Protein AF-A0A412B1X0-F1 (afdb_monomer)

Organism: NCBI:txid360807

Solvent-accessible surface area (backbone atoms only — not comparable to full-atom values): 7881 Å² total; per-residue (Å²): 136,84,85,81,70,87,67,78,58,60,68,58,55,49,51,50,44,51,48,56,52,51,35,44,44,70,63,44,66,71,52,71,89,83,44,52,35,62,56,48,34,53,44,34,48,77,72,71,44,66,67,40,79,49,71,38,70,69,86,86,50,77,32,47,33,36,34,41,91,70,20,48,64,40,47,46,63,63,48,42,50,54,53,40,73,38,53,41,40,86,75,69,50,52,71,63,44,48,29,31,55,21,67,41,81,40,47,24,36,97,85,20,28,31,87,71,65,86,84,59,88,68,80,40,92,50,76,46,75,54,83,75,86,125

Sequence (134 aa):
ENTNQKGTNYKWEMCKAGNILSELAQGKSVCGYLYSNEEVLSVCEKVRISPGFFSIDAGAGKHTYLLQESGKTINVDAKIKQLNDINWIEIGYKEGDTFSVYGKEYAIDSSGHINVSAEDEFTSTEIKYPSRSI

Structure (mmCIF, N/CA/C/O backbone):
data_AF-A0A412B1X0-F1
#
_entry.id   AF-A0A412B1X0-F1
#
loop_
_atom_site.group_PDB
_atom_site.id
_atom_site.type_symbol
_atom_site.label_atom_id
_atom_site.label_alt_id
_atom_site.label_comp_id
_atom_site.label_asym_id
_atom_site.label_entity_id
_atom_site.label_seq_id
_atom_site.pdbx_PDB_ins_code
_atom_site.Cartn_x
_atom_site.Cartn_y
_atom_site.Cartn_z
_atom_site.occupancy
_atom_site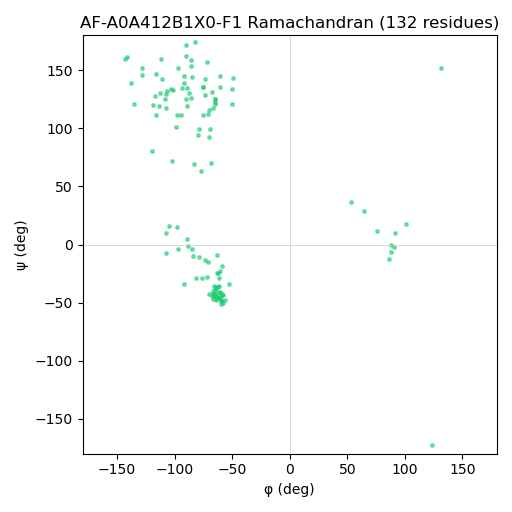.B_iso_or_equiv
_atom_site.auth_seq_id
_atom_site.auth_comp_id
_atom_site.auth_asym_id
_atom_site.auth_atom_id
_atom_site.pdbx_PDB_model_num
ATOM 1 N N . GLU A 1 1 ? 44.852 7.378 -28.435 1.00 36.16 1 GLU A N 1
ATOM 2 C CA . GLU A 1 1 ? 43.416 7.305 -28.092 1.00 36.16 1 GLU A CA 1
ATOM 3 C C . GLU A 1 1 ? 43.268 6.784 -26.676 1.00 36.16 1 GLU A C 1
ATOM 5 O O . GLU A 1 1 ? 43.975 5.855 -26.315 1.00 36.16 1 GLU A O 1
ATOM 10 N N . ASN A 1 2 ? 42.423 7.413 -25.862 1.00 39.88 2 ASN A N 1
ATOM 11 C CA . ASN A 1 2 ? 42.188 7.023 -24.473 1.00 39.88 2 ASN A CA 1
ATOM 12 C C . ASN A 1 2 ? 40.701 6.666 -24.345 1.00 39.88 2 ASN A C 1
ATOM 14 O O . ASN A 1 2 ? 39.872 7.499 -23.985 1.00 39.88 2 ASN A O 1
ATOM 18 N N . THR A 1 3 ? 40.336 5.453 -24.760 1.00 46.75 3 THR A N 1
ATOM 19 C CA . THR A 1 3 ? 38.953 4.959 -24.725 1.00 46.75 3 THR A CA 1
ATOM 20 C C . THR A 1 3 ? 38.619 4.423 -23.336 1.00 46.75 3 THR A C 1
ATOM 22 O O . THR A 1 3 ? 38.407 3.230 -23.146 1.00 46.75 3 THR A O 1
ATOM 25 N N . ASN A 1 4 ? 38.526 5.321 -22.355 1.00 48.16 4 ASN A N 1
ATOM 26 C CA . ASN A 1 4 ? 37.810 5.061 -21.107 1.00 48.16 4 ASN A CA 1
ATOM 27 C C . ASN A 1 4 ? 36.298 5.186 -21.357 1.00 48.16 4 ASN A C 1
ATOM 29 O O . ASN A 1 4 ? 35.624 6.047 -20.797 1.00 48.16 4 ASN A O 1
ATOM 33 N N . GLN A 1 5 ? 35.743 4.321 -22.208 1.00 50.59 5 GLN A N 1
ATOM 34 C CA . GLN A 1 5 ? 34.310 4.058 -22.161 1.00 50.59 5 GLN A CA 1
ATOM 35 C C . GLN A 1 5 ? 34.072 3.087 -21.009 1.00 50.59 5 GLN A C 1
ATOM 37 O O . GLN A 1 5 ? 34.160 1.870 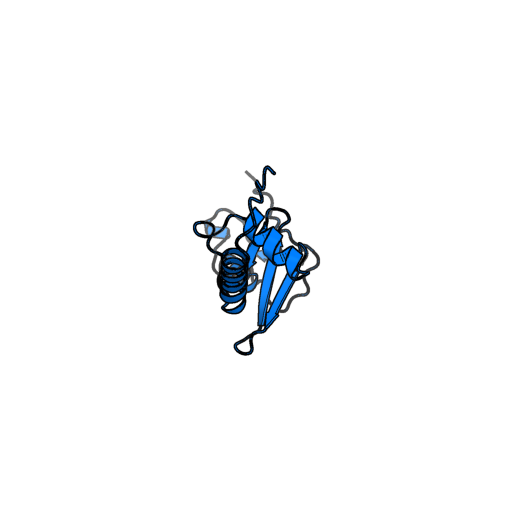-21.158 1.00 50.59 5 GLN A O 1
ATOM 42 N N . LYS A 1 6 ? 33.752 3.643 -19.838 1.00 53.41 6 LYS A N 1
ATOM 43 C CA . LYS A 1 6 ? 33.087 2.919 -18.751 1.00 53.41 6 LYS A CA 1
ATOM 44 C C . LYS A 1 6 ? 31.661 2.604 -19.223 1.00 53.41 6 LYS A C 1
ATOM 46 O O . LYS A 1 6 ? 30.704 3.257 -18.827 1.00 53.41 6 LYS A O 1
ATOM 51 N N . GLY A 1 7 ? 31.553 1.695 -20.191 1.00 54.03 7 GLY A N 1
ATOM 52 C CA . GLY A 1 7 ? 30.298 1.327 -20.827 1.00 54.03 7 GLY A CA 1
ATOM 53 C C . GLY A 1 7 ? 29.393 0.672 -19.798 1.00 54.03 7 GLY A C 1
ATOM 54 O O . GLY A 1 7 ? 29.767 -0.320 -19.173 1.00 54.03 7 GLY A O 1
ATOM 55 N N . THR A 1 8 ? 28.209 1.237 -19.600 1.00 61.56 8 THR A N 1
ATOM 56 C CA . THR A 1 8 ? 27.118 0.579 -18.887 1.00 61.56 8 THR A CA 1
ATOM 57 C C . THR A 1 8 ? 2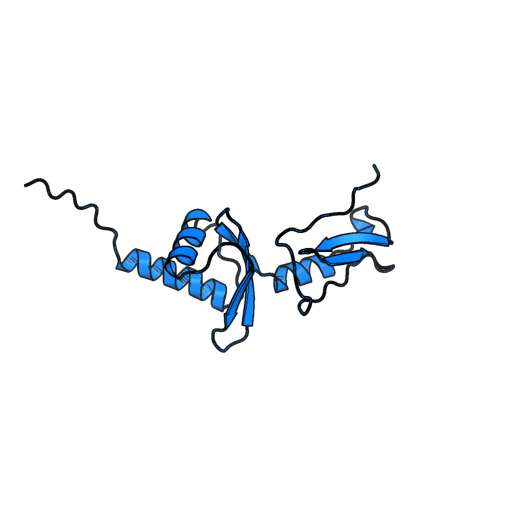6.918 -0.815 -19.484 1.00 61.56 8 THR A C 1
ATOM 59 O O . THR A 1 8 ? 26.685 -0.967 -20.684 1.00 61.56 8 THR A O 1
ATOM 62 N N . ASN A 1 9 ? 27.053 -1.863 -18.665 1.00 83.62 9 ASN A N 1
ATOM 63 C CA . ASN A 1 9 ? 26.783 -3.229 -19.101 1.00 83.62 9 ASN A CA 1
ATOM 64 C C . ASN A 1 9 ? 25.270 -3.365 -19.312 1.00 83.62 9 ASN A C 1
ATOM 66 O O . ASN A 1 9 ? 24.528 -3.652 -18.376 1.00 83.62 9 ASN A O 1
ATOM 70 N N . TYR A 1 10 ? 24.814 -3.123 -20.542 1.00 83.00 10 TYR A N 1
ATOM 71 C CA . TYR A 1 10 ? 23.394 -3.131 -20.901 1.00 83.00 10 TYR A CA 1
ATOM 72 C C . TYR A 1 10 ? 22.695 -4.430 -20.476 1.00 83.00 10 TYR A C 1
ATOM 74 O O . TYR A 1 10 ? 21.539 -4.399 -20.069 1.00 83.00 10 TYR A O 1
ATOM 82 N N . LYS A 1 11 ? 23.403 -5.568 -20.517 1.00 87.06 11 LYS A N 1
ATOM 83 C CA . LYS A 1 11 ? 22.867 -6.868 -20.106 1.00 87.06 11 LYS A CA 1
ATOM 84 C C . LYS A 1 11 ? 22.572 -6.893 -18.608 1.00 87.06 11 LYS A C 1
ATOM 86 O O . LYS A 1 11 ? 21.525 -7.383 -18.205 1.00 87.06 11 LYS A O 1
ATOM 91 N N . TRP A 1 12 ? 23.471 -6.336 -17.800 1.00 86.31 12 TRP A N 1
ATOM 92 C CA . TRP A 1 12 ? 23.271 -6.210 -16.357 1.00 86.31 12 TRP A CA 1
ATOM 93 C C . TRP A 1 12 ? 22.088 -5.297 -16.021 1.00 86.31 12 TRP A C 1
ATOM 95 O O . TRP A 1 12 ? 21.217 -5.680 -15.245 1.00 86.31 12 TRP A O 1
ATOM 105 N N . GLU A 1 13 ? 22.017 -4.125 -16.651 1.00 86.31 13 GLU A N 1
ATOM 106 C CA . GLU A 1 13 ? 20.927 -3.169 -16.424 1.00 86.31 13 GLU A CA 1
ATOM 107 C C . GLU A 1 13 ? 19.565 -3.728 -16.868 1.00 86.31 13 GLU A C 1
ATOM 109 O O . GLU A 1 13 ? 18.570 -3.548 -16.168 1.00 86.31 13 GLU A O 1
ATOM 114 N N . MET A 1 14 ? 19.522 -4.484 -17.972 1.00 88.75 14 MET A N 1
ATOM 115 C CA . MET A 1 14 ? 18.324 -5.207 -18.417 1.00 88.75 14 MET A CA 1
ATOM 116 C C . MET A 1 14 ? 17.900 -6.292 -17.424 1.00 88.75 14 MET A C 1
ATOM 118 O O . MET A 1 14 ? 16.718 -6.399 -17.108 1.00 88.75 14 MET A O 1
ATOM 122 N N . CYS A 1 15 ? 18.845 -7.083 -16.904 1.00 89.56 15 CYS A N 1
ATOM 123 C CA . CYS A 1 15 ? 18.554 -8.080 -15.872 1.00 89.56 15 CYS A CA 1
ATOM 124 C C . CYS A 1 15 ? 17.981 -7.432 -14.605 1.00 89.56 15 CYS A C 1
ATOM 126 O O . CYS A 1 15 ? 16.980 -7.907 -14.076 1.00 89.56 15 CYS A O 1
ATOM 128 N N . LYS A 1 16 ? 18.576 -6.324 -14.152 1.00 89.38 16 LYS A N 1
ATOM 129 C CA . LYS A 1 16 ? 18.104 -5.565 -12.989 1.00 89.38 16 LYS A CA 1
ATOM 130 C C . LYS A 1 16 ? 16.677 -5.054 -13.190 1.00 89.38 16 LYS A C 1
ATOM 132 O O . LYS A 1 16 ? 15.811 -5.319 -12.360 1.00 89.38 16 LYS A O 1
ATOM 137 N N . ALA A 1 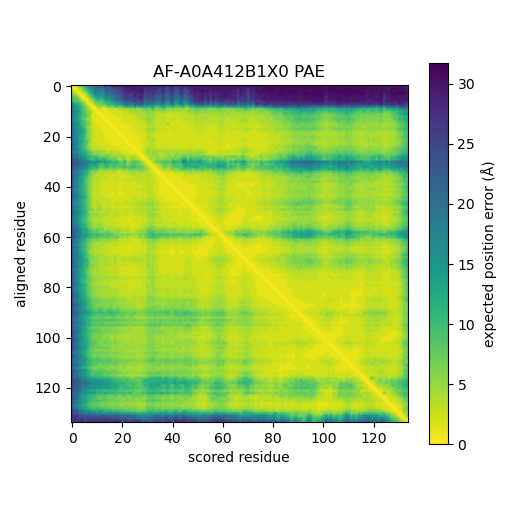17 ? 16.422 -4.380 -14.313 1.00 91.62 17 ALA A N 1
ATOM 138 C CA . ALA A 1 17 ? 15.095 -3.869 -14.638 1.00 91.62 17 ALA A CA 1
ATOM 139 C C . ALA A 1 17 ? 14.055 -4.997 -14.731 1.00 91.62 17 ALA A C 1
ATOM 141 O O . ALA A 1 17 ? 12.972 -4.887 -14.162 1.00 91.62 17 ALA A O 1
ATOM 142 N N . GLY A 1 18 ? 14.410 -6.107 -15.387 1.00 92.19 18 GLY A N 1
ATOM 143 C CA . GLY A 1 18 ? 13.547 -7.281 -15.503 1.00 92.19 18 GLY A CA 1
ATOM 144 C C . GLY A 1 18 ? 13.192 -7.897 -14.150 1.00 92.19 18 GLY A C 1
ATOM 145 O O . GLY A 1 18 ? 12.033 -8.231 -13.920 1.00 92.19 18 GLY A O 1
ATOM 146 N N . ASN A 1 19 ? 14.153 -7.998 -13.231 1.00 92.38 19 ASN A N 1
ATOM 147 C CA . ASN A 1 19 ? 13.907 -8.543 -11.898 1.00 92.38 19 ASN A CA 1
ATOM 148 C C . ASN A 1 19 ? 12.982 -7.644 -11.068 1.00 92.38 19 ASN A C 1
ATOM 150 O O . ASN A 1 19 ? 12.022 -8.149 -10.495 1.00 92.38 19 ASN A O 1
ATOM 154 N N . ILE A 1 20 ? 13.231 -6.329 -11.043 1.00 92.62 20 ILE A N 1
ATOM 155 C CA . ILE A 1 20 ? 12.392 -5.367 -10.306 1.00 92.62 20 ILE A CA 1
ATOM 156 C C . ILE A 1 20 ? 10.948 -5.420 -10.814 1.00 92.62 20 ILE A C 1
ATOM 158 O O . ILE A 1 20 ? 10.014 -5.562 -10.027 1.00 92.62 20 ILE A O 1
ATOM 162 N N . LEU A 1 21 ? 10.756 -5.366 -12.136 1.00 92.31 21 LEU A N 1
ATOM 163 C CA . LEU A 1 21 ? 9.420 -5.426 -12.732 1.00 92.31 21 LEU A CA 1
ATOM 164 C C . LEU A 1 21 ? 8.743 -6.780 -12.494 1.00 92.31 21 LEU A C 1
ATOM 166 O O . LEU A 1 21 ? 7.538 -6.819 -12.271 1.00 92.31 21 LEU A O 1
ATOM 170 N N . SER A 1 22 ? 9.503 -7.877 -12.493 1.00 92.19 22 SER A N 1
ATOM 171 C CA . SER A 1 22 ? 8.984 -9.215 -12.188 1.00 92.19 22 SER A CA 1
ATOM 172 C C . SER A 1 22 ? 8.539 -9.351 -10.729 1.00 92.19 22 SER A C 1
ATOM 174 O O . SER A 1 22 ? 7.494 -9.943 -10.467 1.00 92.19 22 SER A O 1
ATOM 176 N N . GLU A 1 23 ? 9.276 -8.780 -9.771 1.00 91.69 23 GLU A N 1
ATOM 177 C CA . GLU A 1 23 ? 8.859 -8.760 -8.362 1.00 91.69 23 GLU A CA 1
ATOM 178 C C . GLU A 1 23 ? 7.559 -7.974 -8.174 1.00 91.69 23 GLU A C 1
ATOM 180 O O . GLU A 1 23 ? 6.625 -8.475 -7.543 1.00 91.69 23 GLU A O 1
ATOM 185 N N . LEU A 1 24 ? 7.469 -6.787 -8.779 1.00 91.69 24 LEU A N 1
ATOM 186 C CA . LEU A 1 24 ? 6.255 -5.973 -8.735 1.00 91.69 24 LEU A CA 1
ATOM 187 C C . LEU A 1 24 ? 5.070 -6.672 -9.426 1.00 91.69 24 LEU A C 1
ATOM 189 O O . LEU A 1 24 ? 3.955 -6.682 -8.915 1.00 91.69 24 LEU A O 1
ATOM 193 N N . ALA A 1 25 ? 5.303 -7.332 -10.561 1.00 91.56 25 ALA A N 1
ATOM 194 C CA . ALA A 1 25 ? 4.277 -8.107 -11.258 1.00 91.56 25 ALA A CA 1
ATOM 195 C C . ALA A 1 25 ? 3.752 -9.301 -10.443 1.00 91.56 25 ALA A C 1
ATOM 197 O O . ALA A 1 25 ? 2.633 -9.747 -10.668 1.00 91.56 25 ALA A O 1
ATOM 198 N N . GLN A 1 26 ? 4.543 -9.821 -9.503 1.00 90.06 26 GLN A N 1
ATOM 199 C CA . GLN A 1 26 ? 4.156 -10.920 -8.613 1.00 90.06 26 GLN A CA 1
ATOM 200 C C . GLN A 1 26 ? 3.482 -10.443 -7.317 1.00 90.06 26 GLN A C 1
ATOM 202 O O . GLN A 1 26 ? 3.271 -11.252 -6.412 1.00 90.06 26 GLN A O 1
ATOM 207 N N . GLY A 1 27 ? 3.218 -9.141 -7.162 1.00 87.44 27 GLY A N 1
ATOM 208 C CA . GLY A 1 27 ? 2.637 -8.607 -5.930 1.00 87.44 27 GLY A CA 1
ATOM 209 C C . GLY A 1 27 ? 3.644 -8.512 -4.776 1.00 87.44 27 GLY A C 1
ATOM 210 O O . GLY A 1 27 ? 3.257 -8.281 -3.630 1.00 87.44 27 GLY A O 1
ATOM 211 N N . LYS A 1 28 ? 4.947 -8.681 -5.034 1.00 86.00 28 LYS A N 1
ATOM 212 C CA . LYS A 1 28 ? 5.988 -8.614 -3.999 1.00 86.00 28 LYS A CA 1
ATOM 213 C C . LYS A 1 28 ? 6.431 -7.172 -3.765 1.00 86.00 28 LYS A C 1
ATOM 215 O O . LYS A 1 28 ? 6.340 -6.320 -4.648 1.00 86.00 28 LYS A O 1
ATOM 220 N N . SER A 1 29 ? 6.915 -6.891 -2.558 1.00 78.06 29 SER A N 1
ATOM 221 C CA . SER A 1 29 ? 7.690 -5.678 -2.295 1.00 78.06 29 SER A CA 1
ATOM 222 C C . SER A 1 29 ? 9.090 -5.850 -2.868 1.00 78.06 29 SER A C 1
ATOM 224 O O . SER A 1 29 ? 9.704 -6.892 -2.627 1.00 78.06 29 SER A O 1
ATOM 226 N N . VAL A 1 30 ? 9.613 -4.830 -3.546 1.00 79.00 30 VAL A N 1
ATOM 227 C CA . VAL A 1 30 ? 10.991 -4.880 -4.043 1.00 79.00 30 VAL A CA 1
ATOM 228 C C . VAL A 1 30 ? 11.945 -4.931 -2.854 1.00 79.00 30 VAL A C 1
ATOM 230 O O . VAL A 1 30 ? 11.858 -4.110 -1.935 1.00 79.00 30 VAL A O 1
ATOM 233 N N . CYS A 1 31 ? 12.813 -5.939 -2.820 1.00 67.75 31 CYS A N 1
ATOM 234 C CA . CYS A 1 31 ? 13.662 -6.173 -1.659 1.00 67.75 31 CYS A CA 1
ATOM 235 C C . CYS A 1 31 ? 14.741 -5.084 -1.551 1.00 67.75 31 CYS A C 1
ATOM 237 O O . CYS A 1 31 ? 15.680 -5.065 -2.343 1.00 67.75 31 CYS A O 1
ATOM 239 N N . GLY A 1 32 ? 14.663 -4.229 -0.523 1.00 68.94 32 GLY A N 1
ATOM 240 C CA . GLY A 1 32 ? 15.656 -3.171 -0.265 1.00 68.94 32 GLY A CA 1
ATOM 241 C C . GLY A 1 32 ? 17.076 -3.673 0.039 1.00 68.94 32 GLY A C 1
ATOM 242 O O . GLY A 1 32 ? 18.008 -2.880 0.114 1.00 68.94 32 GLY A O 1
ATOM 243 N N . TYR A 1 33 ? 17.252 -4.987 0.222 1.00 64.69 33 TYR A N 1
ATOM 244 C CA . TYR A 1 33 ? 18.568 -5.627 0.294 1.00 64.69 33 TYR A CA 1
ATOM 245 C C . TYR A 1 33 ? 19.169 -5.900 -1.095 1.00 64.69 33 TYR A C 1
ATOM 247 O O . TYR A 1 33 ? 20.388 -5.930 -1.239 1.00 64.69 33 TYR A O 1
ATOM 255 N N . LEU A 1 34 ? 18.325 -6.116 -2.111 1.00 79.44 34 LEU A N 1
ATOM 256 C CA . LEU A 1 34 ? 18.746 -6.450 -3.476 1.00 79.44 34 LEU A CA 1
ATOM 257 C C . LEU A 1 34 ? 18.903 -5.214 -4.363 1.00 79.44 34 LEU A C 1
ATOM 259 O O . LEU A 1 34 ? 19.778 -5.209 -5.226 1.00 79.44 34 LEU A O 1
ATOM 263 N N . TYR A 1 35 ? 18.076 -4.189 -4.147 1.00 86.31 35 TYR A N 1
ATOM 264 C CA . TYR A 1 35 ? 18.085 -2.953 -4.929 1.00 86.31 35 TYR A CA 1
ATOM 265 C C . TYR A 1 35 ? 17.919 -1.747 -4.011 1.00 86.31 35 TYR A C 1
ATOM 267 O O . TYR A 1 35 ? 17.096 -1.774 -3.091 1.00 86.31 35 TYR A O 1
ATOM 275 N N . SER A 1 36 ? 18.673 -0.678 -4.269 1.00 89.69 36 SER A N 1
ATOM 276 C CA . SER A 1 36 ? 18.454 0.591 -3.573 1.00 89.69 36 SER A CA 1
ATOM 277 C C . SER A 1 36 ? 17.160 1.249 -4.059 1.00 89.69 36 SER A C 1
ATOM 279 O O . SER A 1 36 ? 16.696 0.995 -5.174 1.00 89.69 36 SER A O 1
ATOM 281 N N . ASN A 1 37 ? 16.565 2.122 -3.244 1.00 91.88 37 ASN A N 1
ATOM 282 C CA . ASN A 1 37 ? 15.351 2.816 -3.666 1.00 91.88 37 ASN A CA 1
ATOM 283 C C . ASN A 1 37 ? 15.618 3.686 -4.911 1.00 91.88 37 ASN A C 1
ATOM 285 O O . ASN A 1 37 ? 14.790 3.730 -5.815 1.00 91.88 37 ASN A O 1
ATOM 289 N N . GLU A 1 38 ? 16.798 4.302 -5.020 1.00 91.62 38 GLU A N 1
ATOM 290 C CA . GLU A 1 38 ? 17.199 5.083 -6.196 1.00 91.62 38 GLU A CA 1
ATOM 291 C C . GLU A 1 38 ? 17.275 4.219 -7.465 1.00 91.62 38 GLU A C 1
ATOM 293 O O . GLU A 1 38 ? 16.903 4.669 -8.550 1.00 91.62 38 GLU A O 1
ATOM 298 N N . GLU A 1 39 ? 17.719 2.963 -7.350 1.00 91.62 39 GLU A N 1
ATOM 299 C CA . GLU A 1 39 ? 17.724 2.021 -8.474 1.00 91.62 39 GLU A CA 1
ATOM 300 C C . GLU A 1 39 ? 16.305 1.652 -8.908 1.00 91.62 39 GLU A C 1
ATOM 302 O O . GLU A 1 39 ? 16.017 1.626 -10.108 1.00 91.62 39 GLU A O 1
ATOM 307 N N . VAL A 1 40 ? 15.414 1.403 -7.945 1.00 92.50 40 VAL A N 1
ATOM 308 C CA . VAL A 1 40 ? 13.998 1.122 -8.213 1.00 92.50 40 VAL A CA 1
ATOM 309 C C . VAL A 1 40 ? 13.331 2.314 -8.890 1.00 92.50 40 VAL A C 1
ATOM 311 O O . VAL A 1 40 ? 12.673 2.131 -9.915 1.00 92.50 40 VAL A O 1
ATOM 314 N N . LEU A 1 41 ? 13.557 3.527 -8.378 1.00 94.06 41 LEU A N 1
ATOM 315 C CA . LEU A 1 41 ? 13.052 4.764 -8.970 1.00 94.06 41 LEU A CA 1
ATOM 316 C C . LEU A 1 41 ? 13.546 4.924 -10.409 1.00 94.06 41 LEU A C 1
ATOM 318 O O . LEU A 1 41 ? 12.738 5.091 -11.317 1.00 94.06 41 LEU A O 1
ATOM 322 N N . SER A 1 42 ? 14.854 4.774 -10.636 1.00 92.88 42 SER A N 1
ATOM 323 C CA . SER A 1 42 ? 15.447 4.909 -11.969 1.00 92.88 42 SER A CA 1
ATOM 324 C C . SER A 1 42 ? 14.888 3.892 -12.968 1.00 92.88 42 SER A C 1
ATOM 326 O O . SER A 1 42 ? 14.649 4.225 -14.130 1.00 92.88 42 SER A O 1
ATOM 328 N N . VAL A 1 43 ? 14.676 2.640 -12.549 1.00 93.19 43 VAL A N 1
ATOM 329 C CA . VAL A 1 43 ? 14.055 1.618 -13.405 1.00 93.19 43 VAL A CA 1
ATOM 330 C C . VAL A 1 43 ? 12.606 1.978 -13.722 1.00 93.19 43 VAL A C 1
ATOM 332 O O . VAL A 1 43 ? 12.222 1.895 -14.889 1.00 93.19 43 VAL A O 1
ATOM 335 N N . CYS A 1 44 ? 11.831 2.417 -12.728 1.00 93.62 44 CYS A N 1
ATOM 336 C CA . CYS A 1 44 ? 10.449 2.859 -12.918 1.00 93.62 44 CYS A CA 1
ATOM 337 C C . CYS A 1 44 ? 10.368 4.036 -13.903 1.00 93.62 44 CYS A C 1
ATOM 339 O O . CYS A 1 44 ? 9.623 3.967 -14.881 1.00 93.62 44 CYS A O 1
ATOM 341 N N . GLU A 1 45 ? 11.208 5.060 -13.737 1.00 93.88 45 GLU A N 1
ATOM 342 C CA . GLU A 1 45 ? 11.270 6.220 -14.635 1.00 93.88 45 GLU A CA 1
ATOM 343 C C . GLU A 1 45 ? 11.579 5.819 -16.085 1.00 93.88 45 GLU A C 1
ATOM 345 O O . GLU A 1 45 ? 10.928 6.293 -17.020 1.00 93.88 45 GLU A O 1
ATOM 350 N N . LYS A 1 46 ? 12.526 4.891 -16.290 1.00 92.19 46 LYS A N 1
ATOM 351 C CA . LYS A 1 46 ? 12.892 4.381 -17.626 1.00 92.19 46 LYS A CA 1
ATOM 352 C C . LYS A 1 46 ? 11.730 3.684 -18.335 1.00 92.19 46 LYS A C 1
ATOM 354 O O . LYS A 1 46 ? 11.673 3.717 -19.565 1.00 92.19 46 LYS A O 1
ATOM 359 N N . VAL A 1 47 ? 10.801 3.087 -17.587 1.00 91.06 47 VAL A N 1
ATOM 360 C CA . VAL A 1 47 ? 9.564 2.496 -18.127 1.00 91.06 47 VAL A CA 1
ATOM 361 C C . VAL A 1 47 ? 8.350 3.422 -18.010 1.00 91.06 47 VAL A C 1
ATOM 363 O O . VAL A 1 47 ? 7.224 2.984 -18.228 1.00 91.06 47 VAL A O 1
ATOM 366 N N . ARG A 1 48 ? 8.576 4.716 -17.746 1.00 93.44 48 ARG A N 1
ATOM 367 C CA . ARG A 1 48 ? 7.552 5.771 -17.641 1.00 93.44 48 ARG A CA 1
ATOM 368 C C . ARG A 1 48 ? 6.573 5.595 -16.476 1.00 93.44 48 ARG A C 1
ATOM 370 O O . ARG A 1 48 ? 5.440 6.060 -16.554 1.00 93.44 48 ARG A O 1
ATOM 377 N N . ILE A 1 49 ? 7.017 4.964 -15.395 1.00 94.19 49 ILE A N 1
ATOM 378 C CA . ILE A 1 49 ? 6.315 4.951 -14.110 1.00 94.19 49 ILE A CA 1
ATOM 379 C C . ILE A 1 49 ? 6.903 6.075 -13.256 1.00 94.19 49 ILE A C 1
ATOM 381 O O . ILE A 1 49 ? 8.064 6.019 -12.855 1.00 94.19 49 ILE A O 1
ATOM 385 N N . SER A 1 50 ? 6.105 7.109 -13.004 1.00 94.06 50 SER A N 1
ATOM 386 C CA . SER A 1 50 ? 6.450 8.207 -12.098 1.00 94.06 50 SER A CA 1
ATOM 387 C C . SER A 1 50 ? 6.002 7.904 -10.663 1.00 94.06 50 SER A C 1
ATOM 389 O O . SER A 1 50 ? 5.130 7.051 -10.470 1.00 94.06 50 SER A O 1
ATOM 391 N N . PRO A 1 51 ? 6.538 8.612 -9.651 1.00 94.56 51 PRO A N 1
ATOM 392 C CA . PRO A 1 51 ? 5.985 8.583 -8.302 1.00 94.56 51 PRO A CA 1
ATOM 393 C C . PRO A 1 51 ? 4.467 8.813 -8.290 1.00 94.56 51 PRO A C 1
ATOM 395 O O . PRO A 1 51 ? 3.937 9.595 -9.082 1.00 94.56 51 PRO A O 1
ATOM 398 N N . GLY A 1 52 ? 3.777 8.115 -7.391 1.00 93.31 52 GLY A N 1
ATOM 399 C CA . GLY A 1 52 ? 2.320 8.031 -7.342 1.00 93.31 52 GLY A CA 1
ATOM 400 C C . GLY A 1 52 ? 1.807 6.594 -7.409 1.00 93.31 52 GLY A C 1
ATOM 401 O O . GLY A 1 52 ? 2.573 5.628 -7.318 1.00 93.31 52 GLY A O 1
ATOM 402 N N . PHE A 1 53 ? 0.486 6.457 -7.522 1.00 92.69 53 PHE A N 1
ATOM 403 C CA . PHE A 1 53 ? -0.146 5.154 -7.681 1.00 92.69 53 PHE A CA 1
ATOM 404 C C . PHE A 1 53 ? 0.049 4.626 -9.096 1.00 92.69 53 PHE A C 1
ATOM 406 O O . PHE A 1 53 ? -0.158 5.335 -10.080 1.00 92.69 53 PHE A O 1
ATOM 413 N N . PHE A 1 54 ? 0.390 3.351 -9.188 1.00 92.75 54 PHE A N 1
ATOM 414 C CA . PHE A 1 54 ? 0.421 2.616 -10.439 1.00 92.75 54 PHE A CA 1
ATOM 415 C C . PHE A 1 54 ? -0.049 1.186 -10.194 1.00 92.75 54 PHE A C 1
ATOM 417 O O . PHE A 1 54 ? -0.020 0.685 -9.068 1.00 92.75 54 PHE A O 1
ATOM 424 N N . SER A 1 55 ? -0.479 0.515 -11.255 1.00 92.31 55 SER A N 1
ATOM 425 C CA . SER A 1 55 ? -0.846 -0.893 -11.182 1.00 92.31 55 SER A CA 1
ATOM 426 C C . SER A 1 55 ? -0.125 -1.682 -12.257 1.00 92.31 55 SER A C 1
ATOM 428 O O . SER A 1 55 ? 0.086 -1.186 -13.364 1.00 92.31 55 SER A O 1
ATOM 430 N N . ILE A 1 56 ? 0.213 -2.925 -11.935 1.00 91.50 56 ILE A N 1
ATOM 431 C CA . ILE A 1 56 ? 0.749 -3.890 -12.890 1.00 91.50 56 ILE A CA 1
ATOM 432 C C . ILE A 1 56 ? -0.233 -5.048 -12.979 1.00 91.50 56 ILE A C 1
ATOM 434 O O . ILE A 1 56 ? -0.616 -5.625 -11.964 1.00 91.50 56 ILE A O 1
ATOM 438 N N . ASP A 1 57 ? -0.630 -5.369 -14.205 1.00 92.44 57 ASP A N 1
ATOM 439 C CA . ASP A 1 57 ? -1.368 -6.580 -14.536 1.00 92.44 57 ASP A CA 1
ATOM 440 C C . ASP A 1 57 ? -0.495 -7.426 -15.465 1.00 92.44 57 ASP A C 1
ATOM 442 O O . ASP A 1 57 ? -0.201 -7.036 -16.597 1.00 92.44 57 ASP A O 1
ATOM 446 N N . ALA A 1 58 ? -0.032 -8.563 -14.950 1.00 89.12 58 ALA A N 1
ATOM 447 C CA . ALA A 1 58 ? 0.781 -9.529 -15.687 1.00 89.12 58 ALA A CA 1
ATOM 448 C C . ALA A 1 58 ? -0.021 -10.780 -16.098 1.00 89.12 58 ALA A C 1
ATOM 450 O O . ALA A 1 58 ? 0.566 -11.807 -16.434 1.00 89.12 58 ALA A O 1
ATOM 451 N N . GLY A 1 59 ? -1.357 -10.715 -16.043 1.00 87.69 59 GLY A N 1
ATOM 452 C CA . GLY A 1 59 ? -2.271 -11.807 -16.389 1.00 87.69 59 GLY A CA 1
ATOM 453 C C . GLY A 1 59 ? -2.596 -12.768 -15.240 1.00 87.69 59 GLY A C 1
ATOM 454 O O . GLY A 1 59 ? -3.464 -13.622 -15.398 1.00 87.69 59 GLY A O 1
ATOM 455 N N . ALA A 1 60 ? -1.940 -12.627 -14.083 1.00 84.44 60 ALA A N 1
ATOM 456 C CA . ALA A 1 60 ? -2.202 -13.411 -12.867 1.00 84.44 60 ALA A CA 1
ATOM 457 C C . ALA A 1 60 ? -2.914 -12.605 -11.762 1.00 84.44 60 ALA A C 1
ATOM 459 O O . ALA A 1 60 ? -3.029 -13.070 -10.630 1.00 84.44 60 ALA A O 1
ATOM 460 N N . GLY A 1 61 ? -3.380 -11.400 -12.089 1.00 85.31 61 GLY A N 1
ATOM 461 C CA . GLY A 1 61 ? -3.965 -10.460 -11.144 1.00 85.31 61 GLY A CA 1
ATOM 462 C C . GLY A 1 61 ? -3.362 -9.069 -11.298 1.00 85.31 61 GLY A C 1
ATOM 463 O O . GLY A 1 61 ? -2.215 -8.905 -11.718 1.00 85.31 61 GLY A O 1
ATOM 464 N N . LYS A 1 62 ? -4.166 -8.064 -10.952 1.00 90.50 62 LYS A N 1
ATOM 465 C CA . LYS A 1 62 ? -3.748 -6.668 -10.902 1.00 90.50 62 LYS A CA 1
ATOM 466 C C . LYS A 1 62 ? -3.226 -6.365 -9.502 1.00 90.50 62 LYS A C 1
ATOM 468 O O . LYS A 1 62 ? -3.950 -6.551 -8.529 1.00 90.50 62 LYS A O 1
ATOM 473 N N . HIS A 1 63 ? -2.002 -5.861 -9.414 1.00 91.19 63 HIS A N 1
ATOM 474 C CA . HIS A 1 63 ? -1.405 -5.403 -8.163 1.00 91.19 63 HIS A CA 1
ATOM 475 C C . HIS A 1 63 ? -1.218 -3.895 -8.194 1.00 91.19 63 HIS A C 1
ATOM 477 O O . HIS A 1 63 ? -0.664 -3.360 -9.159 1.00 91.19 63 HIS A O 1
ATOM 483 N N . THR A 1 64 ? -1.671 -3.215 -7.143 1.00 91.81 64 THR A N 1
ATOM 484 C CA . THR A 1 64 ? -1.557 -1.759 -7.027 1.00 91.81 64 THR A CA 1
ATOM 485 C C . THR A 1 64 ? -0.438 -1.386 -6.068 1.00 91.81 64 THR A C 1
ATOM 487 O O . THR A 1 64 ? -0.310 -1.919 -4.964 1.00 91.81 64 THR A O 1
ATOM 490 N N . TYR A 1 65 ? 0.375 -0.434 -6.503 1.00 92.62 65 TYR A N 1
ATOM 491 C CA . TYR A 1 65 ? 1.537 0.045 -5.788 1.00 92.62 65 TYR A CA 1
ATOM 492 C C . TYR A 1 65 ? 1.517 1.560 -5.674 1.00 92.62 65 TYR A C 1
ATOM 494 O O . TYR A 1 65 ? 1.015 2.262 -6.548 1.00 92.62 65 TYR A O 1
ATOM 502 N N . LEU A 1 66 ? 2.138 2.052 -4.611 1.00 92.81 66 LEU A N 1
ATOM 503 C CA . LEU A 1 66 ? 2.537 3.441 -4.476 1.00 92.81 66 LEU A CA 1
ATOM 504 C C . LEU A 1 66 ? 4.060 3.529 -4.612 1.00 92.81 66 LEU A C 1
ATOM 506 O O . LEU A 1 66 ? 4.785 2.971 -3.783 1.00 92.81 66 LEU A O 1
ATOM 510 N N . LEU A 1 67 ? 4.537 4.235 -5.639 1.00 93.81 67 LEU A N 1
ATOM 511 C CA . LEU A 1 67 ? 5.937 4.632 -5.768 1.00 93.81 67 LEU A CA 1
ATOM 512 C C . LEU A 1 67 ? 6.133 5.984 -5.080 1.00 93.81 67 LEU A C 1
ATOM 514 O O . LEU A 1 67 ? 5.511 6.975 -5.457 1.00 93.81 67 LEU A O 1
ATOM 518 N N . GLN A 1 68 ? 6.989 6.034 -4.067 1.00 91.38 68 GLN A N 1
ATOM 519 C CA . GLN A 1 68 ? 7.357 7.284 -3.402 1.00 91.38 68 GLN A CA 1
ATOM 520 C C . GLN A 1 68 ? 8.506 7.975 -4.147 1.00 91.38 68 GLN A C 1
ATOM 522 O O . GLN A 1 68 ? 9.286 7.315 -4.828 1.00 91.38 68 GLN A O 1
ATOM 527 N N . GLU A 1 69 ? 8.673 9.286 -3.957 1.00 92.12 69 GLU A N 1
ATOM 528 C CA . GLU A 1 69 ? 9.801 10.046 -4.534 1.00 92.12 69 GLU A CA 1
ATOM 529 C C . GLU A 1 69 ? 11.172 9.542 -4.066 1.00 92.12 69 GLU A C 1
ATOM 531 O O . GLU A 1 69 ? 12.171 9.719 -4.750 1.00 92.12 69 GLU A O 1
ATOM 536 N N . SER A 1 70 ? 11.225 8.866 -2.916 1.00 89.62 70 SER A N 1
ATOM 537 C CA . SER A 1 70 ? 12.437 8.198 -2.443 1.00 89.62 70 SER A CA 1
ATOM 538 C C . SER A 1 70 ? 12.804 6.960 -3.261 1.00 89.62 70 SER A C 1
ATOM 540 O O . SER A 1 70 ? 13.907 6.456 -3.096 1.00 89.62 70 SER A O 1
ATOM 542 N N . GLY A 1 71 ? 11.883 6.442 -4.084 1.00 89.56 71 GLY A N 1
ATOM 543 C CA . GLY A 1 71 ? 11.997 5.182 -4.818 1.00 89.56 71 GLY A CA 1
ATOM 544 C C . GLY A 1 71 ? 11.454 3.956 -4.086 1.00 89.56 71 GLY A C 1
ATOM 545 O O . GLY A 1 71 ? 11.442 2.851 -4.628 1.00 89.56 71 GLY A O 1
ATOM 546 N N . LYS A 1 72 ? 10.968 4.135 -2.854 1.00 90.44 72 LYS A N 1
ATOM 547 C CA . LYS A 1 72 ? 10.311 3.063 -2.107 1.00 90.44 72 LYS A CA 1
ATOM 548 C C . LYS A 1 72 ? 8.989 2.692 -2.776 1.00 90.44 72 LYS A C 1
ATOM 550 O O . LYS A 1 72 ? 8.153 3.557 -3.038 1.00 90.44 72 LYS A O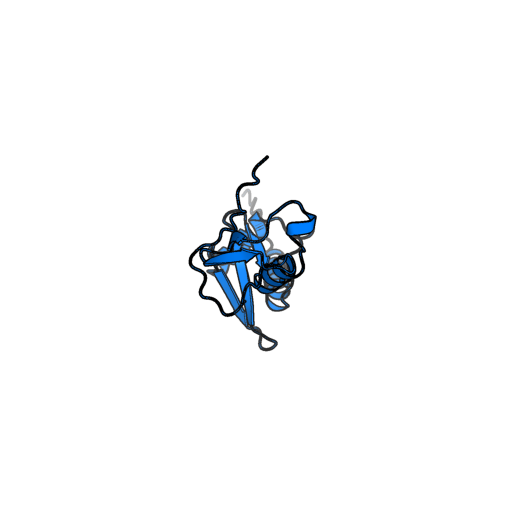 1
ATOM 555 N N . THR A 1 73 ? 8.779 1.395 -2.977 1.00 91.81 73 THR A N 1
ATOM 556 C CA . THR A 1 73 ? 7.514 0.838 -3.462 1.00 91.81 73 THR A CA 1
ATOM 557 C C . THR A 1 73 ? 6.722 0.240 -2.305 1.00 91.81 73 THR A C 1
ATOM 559 O O . THR A 1 73 ? 7.253 -0.485 -1.461 1.00 91.81 73 THR A O 1
ATOM 562 N N . ILE A 1 74 ? 5.435 0.566 -2.240 1.00 91.12 74 ILE A N 1
ATOM 563 C CA . ILE A 1 74 ? 4.507 0.045 -1.234 1.00 91.12 74 ILE A CA 1
ATOM 564 C C . ILE A 1 74 ? 3.417 -0.714 -1.976 1.00 91.12 74 ILE A C 1
ATOM 566 O O . ILE A 1 74 ? 2.716 -0.119 -2.787 1.00 91.12 74 ILE A O 1
ATOM 570 N N . ASN A 1 75 ? 3.270 -2.010 -1.698 1.00 92.12 75 ASN A N 1
ATOM 571 C CA . ASN A 1 75 ? 2.102 -2.762 -2.146 1.00 92.12 75 ASN A CA 1
ATOM 572 C C . ASN A 1 75 ? 0.884 -2.271 -1.346 1.00 92.12 75 ASN A C 1
ATOM 574 O O . ASN A 1 75 ? 0.859 -2.402 -0.118 1.00 92.12 75 ASN A O 1
ATOM 578 N N . VAL A 1 76 ? -0.085 -1.674 -2.041 1.00 91.38 76 VAL A N 1
ATOM 579 C CA . VAL A 1 76 ? -1.252 -1.024 -1.433 1.00 91.38 76 VAL A CA 1
ATOM 580 C C . VAL A 1 76 ? -2.157 -2.055 -0.768 1.00 91.38 76 VAL A C 1
ATOM 582 O O . VAL A 1 76 ? -2.526 -1.866 0.386 1.00 91.38 76 VAL A O 1
ATOM 585 N N . ASP A 1 77 ? -2.420 -3.183 -1.426 1.00 89.06 77 ASP A N 1
ATOM 586 C CA . ASP A 1 77 ? -3.283 -4.247 -0.900 1.00 89.06 77 ASP A CA 1
ATOM 587 C C . ASP A 1 77 ? -2.696 -4.855 0.379 1.00 89.06 77 ASP A C 1
ATOM 589 O O . ASP A 1 77 ? -3.376 -5.011 1.395 1.00 89.06 77 ASP A O 1
ATOM 593 N N . ALA A 1 78 ? -1.391 -5.138 0.362 1.00 90.69 78 ALA A N 1
ATOM 594 C CA . ALA A 1 78 ? -0.684 -5.647 1.532 1.00 90.69 78 ALA A CA 1
ATOM 595 C C . ALA A 1 78 ? -0.670 -4.620 2.674 1.00 90.69 78 ALA A C 1
ATOM 597 O O . ALA A 1 78 ? -0.780 -4.993 3.845 1.00 90.69 78 ALA A O 1
ATOM 598 N N . LYS A 1 79 ? -0.550 -3.326 2.348 1.00 92.38 79 LYS A N 1
ATOM 599 C CA . LYS A 1 79 ? -0.565 -2.258 3.346 1.00 92.38 79 LYS A CA 1
ATOM 600 C C . LYS A 1 79 ? -1.951 -2.074 3.961 1.00 92.38 79 LYS A C 1
ATOM 602 O O . LYS A 1 79 ? -2.033 -1.945 5.177 1.00 92.38 79 LYS A O 1
ATOM 607 N N . ILE A 1 80 ? -3.010 -2.105 3.156 1.00 92.69 80 ILE A N 1
ATOM 608 C CA . ILE A 1 80 ? -4.406 -2.052 3.608 1.00 92.69 80 ILE A CA 1
ATOM 609 C C . ILE A 1 80 ? -4.708 -3.231 4.523 1.00 92.69 80 ILE A C 1
ATOM 611 O O . ILE A 1 80 ? -5.180 -3.032 5.637 1.00 92.69 80 ILE A O 1
ATOM 615 N N . LYS A 1 81 ? -4.338 -4.448 4.110 1.00 93.56 81 LYS A N 1
ATOM 616 C CA . LYS A 1 81 ? -4.491 -5.633 4.954 1.00 93.56 81 LYS A CA 1
ATOM 617 C C . LYS A 1 81 ? -3.786 -5.461 6.299 1.00 93.56 81 LYS A C 1
ATOM 619 O O . LYS A 1 81 ? -4.393 -5.682 7.336 1.00 93.56 81 LYS A O 1
ATOM 624 N N . GLN A 1 82 ? -2.534 -4.996 6.289 1.00 93.38 82 GLN A N 1
ATOM 625 C CA . GLN A 1 82 ? -1.803 -4.722 7.526 1.00 93.38 82 GLN A CA 1
ATOM 626 C C . GLN A 1 82 ? -2.533 -3.709 8.419 1.00 93.38 82 GLN A C 1
ATOM 628 O O . GLN A 1 82 ? -2.557 -3.891 9.628 1.00 93.38 82 GLN A O 1
ATOM 633 N N . LEU A 1 83 ? -3.079 -2.631 7.852 1.00 94.75 83 LEU A N 1
ATOM 634 C CA . LEU A 1 83 ? -3.800 -1.611 8.618 1.00 94.75 83 LEU A CA 1
ATOM 635 C C . LEU A 1 83 ? -5.083 -2.162 9.254 1.00 94.75 83 LEU A C 1
ATOM 637 O O . LEU A 1 83 ? -5.387 -1.804 10.391 1.00 94.75 83 LEU A O 1
ATOM 641 N N . ASN A 1 84 ? -5.791 -3.033 8.535 1.00 95.62 84 ASN A N 1
ATOM 642 C CA . ASN A 1 84 ? -7.033 -3.648 8.993 1.00 95.62 84 ASN A CA 1
ATOM 643 C C . ASN A 1 84 ? -6.796 -4.772 10.013 1.00 95.62 84 ASN A C 1
ATOM 645 O O . ASN A 1 84 ? -7.646 -4.993 10.863 1.00 95.62 84 ASN A O 1
ATOM 649 N N . ASP A 1 85 ? -5.650 -5.461 9.957 1.00 96.31 85 ASP A N 1
ATOM 650 C CA . ASP A 1 85 ? -5.289 -6.540 10.892 1.00 96.31 85 ASP A CA 1
ATOM 651 C C . ASP A 1 85 ? -4.786 -6.006 12.255 1.00 96.31 85 ASP A C 1
ATOM 653 O O . ASP A 1 85 ? -4.598 -6.774 13.199 1.00 96.31 85 ASP A O 1
ATOM 657 N N . ILE A 1 86 ? -4.516 -4.700 12.372 1.00 95.56 86 ILE A N 1
ATOM 658 C CA . ILE A 1 86 ? -4.024 -4.081 13.607 1.00 95.56 86 ILE A CA 1
ATOM 659 C C . ILE A 1 86 ? -5.195 -3.702 14.519 1.00 95.56 86 ILE A C 1
ATOM 661 O O . ILE A 1 86 ? -6.045 -2.898 14.139 1.00 95.56 86 ILE A O 1
ATOM 665 N N . ASN A 1 87 ? -5.154 -4.176 15.767 1.00 95.75 87 ASN A N 1
ATOM 666 C CA . ASN A 1 87 ? -5.975 -3.625 16.840 1.00 95.75 87 ASN A CA 1
ATOM 667 C C . ASN A 1 87 ? -5.348 -2.317 17.354 1.00 95.75 87 ASN A C 1
ATOM 669 O O . ASN A 1 87 ? -4.397 -2.304 18.139 1.00 95.75 87 ASN A O 1
ATOM 673 N N . TRP A 1 88 ? -5.871 -1.191 16.887 1.00 94.94 88 TRP A N 1
ATOM 674 C CA . TRP A 1 88 ? -5.370 0.142 17.204 1.00 94.94 88 TRP A CA 1
ATOM 675 C C . TRP A 1 88 ? -5.676 0.562 18.644 1.00 94.94 88 TRP A C 1
ATOM 677 O O . TRP A 1 88 ? -4.888 1.309 19.232 1.00 94.94 88 TRP A O 1
ATOM 687 N N . ILE A 1 89 ? -6.756 0.053 19.244 1.00 94.38 89 ILE A N 1
ATOM 688 C CA . ILE A 1 89 ? -7.079 0.326 20.653 1.00 94.38 89 ILE A CA 1
ATOM 689 C C . ILE A 1 89 ? -6.007 -0.274 21.568 1.00 94.38 89 ILE A C 1
ATOM 691 O O . ILE A 1 89 ? -5.518 0.404 22.470 1.00 94.38 89 ILE A O 1
ATOM 695 N N . GLU A 1 90 ? -5.552 -1.498 21.286 1.00 94.38 90 GLU A N 1
ATOM 696 C CA . GLU A 1 90 ? -4.457 -2.139 22.034 1.00 94.38 90 GLU A CA 1
ATOM 697 C C . GLU A 1 90 ? -3.125 -1.376 21.929 1.00 94.38 90 GLU A C 1
ATOM 699 O O . GLU A 1 90 ? -2.285 -1.446 22.825 1.00 94.38 90 GLU A O 1
ATOM 704 N N . ILE A 1 91 ? -2.939 -0.599 20.859 1.00 90.50 91 ILE A N 1
ATOM 705 C CA . ILE A 1 91 ? -1.745 0.229 20.621 1.00 90.50 91 ILE A CA 1
ATOM 706 C C . ILE A 1 91 ? -1.884 1.636 21.250 1.00 90.50 91 ILE A C 1
ATOM 708 O O . ILE A 1 91 ? -0.943 2.441 21.216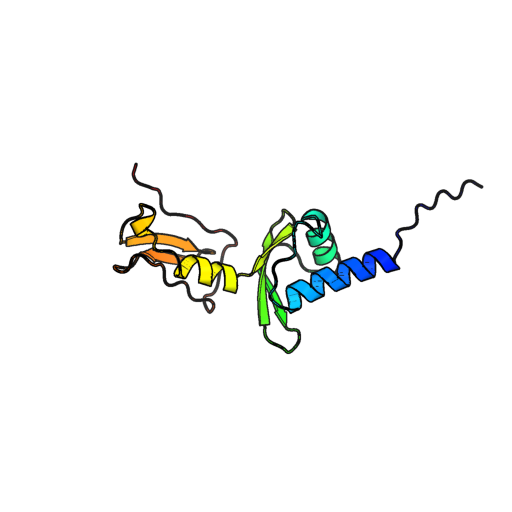 1.00 90.50 91 ILE A O 1
ATOM 712 N N . GLY A 1 92 ? -3.025 1.925 21.884 1.00 90.38 92 GLY A N 1
ATOM 713 C CA . GLY A 1 92 ? -3.268 3.142 22.661 1.00 90.38 92 GLY A CA 1
ATOM 714 C C . GLY A 1 92 ? -4.082 4.222 21.946 1.00 90.38 92 GLY A C 1
ATOM 715 O O . GLY A 1 92 ? -4.041 5.378 22.368 1.00 90.38 92 GLY A O 1
ATOM 716 N N . TYR A 1 93 ? -4.790 3.875 20.871 1.00 92.62 93 TYR A N 1
ATOM 717 C CA . TYR A 1 93 ? -5.800 4.744 20.261 1.00 92.62 93 TYR A CA 1
ATOM 718 C C . TYR A 1 93 ? -7.189 4.505 20.871 1.00 92.62 93 TYR A C 1
ATOM 720 O O . TYR A 1 93 ? -7.379 3.590 21.674 1.00 92.62 93 TYR A O 1
ATOM 728 N N . LYS A 1 94 ? -8.165 5.346 20.524 1.00 93.19 94 LYS A N 1
ATOM 729 C CA . LYS A 1 94 ? -9.537 5.273 21.042 1.00 93.19 94 LYS A CA 1
ATOM 730 C C . LYS A 1 94 ? -10.527 4.982 19.925 1.00 93.19 94 LYS A C 1
ATOM 732 O O . LYS A 1 94 ? -10.360 5.451 18.805 1.00 93.19 94 LYS A O 1
ATOM 737 N N . GLU A 1 95 ? -11.590 4.253 20.248 1.00 95.00 95 GLU A N 1
ATOM 738 C CA . GLU A 1 95 ? -12.742 4.124 19.352 1.00 95.00 95 GLU A CA 1
ATOM 739 C C . GLU A 1 95 ? -13.208 5.515 18.882 1.00 95.00 95 GLU A C 1
ATOM 741 O O . GLU A 1 95 ? -13.294 6.454 19.677 1.00 95.00 95 GLU A O 1
ATOM 746 N N . GLY A 1 96 ? -13.466 5.650 17.579 1.00 93.81 96 GLY A N 1
ATOM 747 C CA . GLY A 1 96 ? -13.806 6.921 16.938 1.00 93.81 96 GLY A CA 1
ATOM 748 C C . GLY A 1 96 ? -12.613 7.774 16.486 1.00 93.81 96 GLY A C 1
ATOM 749 O O . GLY A 1 96 ? -12.816 8.701 15.697 1.00 93.81 96 GLY A O 1
ATOM 750 N N . ASP A 1 97 ? -11.374 7.468 16.896 1.00 94.50 97 ASP A N 1
ATOM 751 C CA . ASP A 1 97 ? -10.191 8.128 16.330 1.00 94.50 97 ASP A CA 1
ATOM 752 C C . ASP A 1 97 ? -10.124 7.860 14.819 1.00 94.50 97 ASP A C 1
ATOM 754 O O . ASP A 1 97 ? -10.334 6.737 14.358 1.00 94.50 97 ASP A O 1
ATOM 758 N N . THR A 1 98 ? -9.830 8.898 14.034 1.00 94.88 98 THR A N 1
ATOM 759 C CA . THR A 1 98 ? -9.903 8.836 12.568 1.00 94.88 98 THR A CA 1
ATOM 760 C C . THR A 1 98 ? -8.517 8.844 11.926 1.00 94.88 98 THR A C 1
ATOM 762 O O . THR A 1 98 ? -7.711 9.747 12.150 1.00 94.88 98 THR A O 1
ATOM 765 N N . PHE A 1 99 ? -8.250 7.840 11.094 1.00 94.56 99 PHE A N 1
ATOM 766 C CA . PHE A 1 99 ? -7.082 7.756 10.221 1.00 94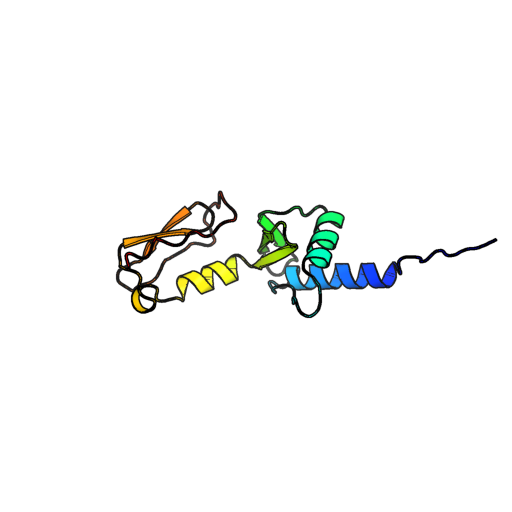.56 99 PHE A CA 1
ATOM 767 C C . PHE A 1 99 ? -7.417 8.346 8.861 1.00 94.56 99 PHE A C 1
ATOM 769 O O . PHE A 1 99 ? -8.469 8.043 8.311 1.00 94.56 99 PHE A O 1
ATOM 776 N N . SER A 1 100 ? -6.495 9.103 8.269 1.00 93.75 100 SER A N 1
ATOM 777 C CA . SER A 1 100 ? -6.576 9.446 6.847 1.00 93.75 100 SER A CA 1
ATOM 778 C C . SER A 1 100 ? -5.668 8.497 6.074 1.00 93.75 100 SER A C 1
ATOM 780 O O . SER A 1 100 ? -4.449 8.657 6.081 1.00 93.75 100 SER A O 1
ATOM 782 N N . VAL A 1 101 ? -6.241 7.477 5.443 1.00 93.81 101 VAL A N 1
ATOM 783 C CA . VAL A 1 101 ? -5.517 6.521 4.603 1.00 93.81 101 VAL A CA 1
ATOM 784 C C . VAL A 1 101 ? -5.680 6.952 3.156 1.00 93.81 101 VAL A C 1
ATOM 786 O O . VAL A 1 101 ? -6.780 6.917 2.607 1.00 93.81 101 VAL A O 1
ATOM 789 N N . TYR A 1 102 ? -4.580 7.395 2.551 1.00 92.00 102 TYR A N 1
ATOM 790 C CA . TYR A 1 102 ? -4.521 7.802 1.149 1.00 92.00 102 TYR A CA 1
ATOM 791 C C . TYR A 1 102 ? -5.584 8.847 0.763 1.00 92.00 102 TYR A C 1
ATOM 793 O O . TYR A 1 102 ? -6.129 8.853 -0.341 1.00 92.00 102 TYR A O 1
ATOM 801 N N . GLY A 1 103 ? -5.866 9.764 1.696 1.00 89.69 103 GLY A N 1
ATOM 802 C CA . GLY A 1 103 ? -6.809 10.869 1.516 1.00 89.69 103 GLY A CA 1
ATOM 803 C C . GLY A 1 103 ? -8.260 10.545 1.873 1.00 89.69 103 GLY A C 1
ATOM 804 O O . GLY A 1 103 ? -9.099 11.439 1.799 1.00 89.69 103 GLY A O 1
ATOM 805 N N . LYS A 1 104 ? -8.560 9.312 2.304 1.00 92.56 104 LYS A N 1
ATOM 806 C CA . LYS A 1 104 ? -9.880 8.916 2.806 1.00 92.56 104 LYS A CA 1
ATOM 807 C C . LYS A 1 104 ? -9.842 8.639 4.305 1.00 92.56 104 LYS A C 1
ATOM 809 O O . LYS A 1 104 ? -8.857 8.122 4.823 1.00 92.56 104 LYS A O 1
ATOM 814 N N . GLU A 1 105 ? -10.903 9.022 5.000 1.00 94.12 105 GLU A N 1
ATOM 815 C CA . GLU A 1 105 ? -10.997 8.922 6.454 1.00 94.12 105 GLU A CA 1
ATOM 816 C C . GLU A 1 105 ? -11.657 7.616 6.911 1.00 94.12 105 GLU A C 1
ATOM 818 O O . GLU A 1 105 ? -12.689 7.214 6.375 1.00 94.12 105 GLU A O 1
ATOM 823 N N . TYR A 1 106 ? -11.060 6.975 7.918 1.00 94.88 106 TYR A N 1
ATOM 824 C CA . TYR A 1 106 ? -11.533 5.731 8.524 1.00 94.88 106 TYR A CA 1
ATOM 825 C C . TYR A 1 106 ? -11.448 5.834 10.043 1.00 94.88 106 TYR A C 1
ATOM 827 O O . TYR A 1 106 ? -10.367 6.047 10.594 1.00 94.88 106 TYR A O 1
ATOM 835 N N . ALA A 1 107 ? -12.586 5.678 10.714 1.00 95.25 107 ALA A N 1
ATOM 836 C CA . ALA A 1 107 ? -12.653 5.665 12.168 1.00 95.25 107 ALA A CA 1
ATOM 837 C C . ALA A 1 107 ? -12.365 4.262 12.719 1.00 95.25 107 ALA A C 1
ATOM 839 O O . ALA A 1 107 ? -12.774 3.266 12.119 1.00 95.25 107 ALA A O 1
ATOM 840 N N . ILE A 1 108 ? -11.689 4.197 13.868 1.00 96.06 108 ILE A N 1
ATOM 841 C CA . ILE A 1 108 ? -11.547 2.958 14.637 1.00 96.06 108 ILE A CA 1
ATOM 842 C C . ILE A 1 108 ? -12.932 2.529 15.129 1.00 96.06 108 ILE A C 1
ATOM 844 O O . ILE A 1 108 ? -13.615 3.307 15.800 1.00 96.06 108 ILE A O 1
ATOM 848 N N . ASP A 1 109 ? -13.329 1.298 14.818 1.00 95.69 109 ASP A N 1
ATOM 849 C CA . ASP A 1 109 ? -14.581 0.715 15.297 1.00 95.69 109 ASP A CA 1
ATOM 850 C C . ASP A 1 109 ? -14.461 0.129 16.718 1.00 95.69 109 ASP A C 1
ATOM 852 O O . ASP A 1 109 ? -13.380 0.039 17.301 1.00 95.69 109 ASP A O 1
ATOM 856 N N . SER A 1 110 ? -15.588 -0.312 17.282 1.00 95.31 110 SER A N 1
ATOM 857 C CA . SER A 1 110 ? -15.641 -0.943 18.613 1.00 95.31 110 SER A CA 1
ATOM 858 C C . SER A 1 110 ? -14.786 -2.211 18.770 1.00 95.31 110 SER A C 1
ATOM 860 O O . SER A 1 110 ? -14.489 -2.613 19.894 1.00 95.31 110 SER A O 1
ATOM 862 N N . SER A 1 111 ? -14.377 -2.853 17.669 1.00 95.19 111 SER A N 1
ATOM 863 C CA . SER A 1 111 ? -13.459 -3.999 17.701 1.00 95.19 111 SER A CA 1
ATOM 864 C C . SER A 1 111 ? -11.989 -3.574 17.753 1.00 95.19 111 SER A C 1
ATOM 866 O O . SER A 1 111 ? -11.118 -4.414 17.966 1.00 95.19 111 SER A O 1
ATOM 868 N N . GLY A 1 112 ? -11.714 -2.281 17.568 1.00 94.44 112 GLY A N 1
ATOM 869 C CA . GLY A 1 112 ? -10.384 -1.690 17.573 1.00 94.44 112 GLY A CA 1
ATOM 870 C C . GLY A 1 112 ? -9.710 -1.618 16.208 1.00 94.44 112 GLY A C 1
ATOM 871 O O . GLY A 1 112 ? -8.531 -1.274 16.151 1.00 94.44 112 GLY A O 1
ATOM 872 N N . HIS A 1 113 ? -10.422 -1.888 15.115 1.00 96.69 113 HIS A N 1
ATOM 873 C CA . HIS A 1 113 ? -9.845 -1.951 13.772 1.00 96.69 113 HIS A CA 1
ATOM 874 C C . HIS A 1 113 ? -10.345 -0.795 12.901 1.00 96.69 113 HIS A C 1
ATOM 876 O O . HIS A 1 113 ? -11.376 -0.178 13.172 1.00 96.69 113 HIS A O 1
ATOM 882 N N . ILE A 1 114 ? -9.594 -0.500 11.841 1.00 93.12 114 ILE A N 1
ATOM 883 C CA . ILE A 1 114 ? -10.052 0.357 10.745 1.00 93.12 114 ILE A CA 1
ATOM 884 C C . ILE A 1 114 ? -10.335 -0.546 9.547 1.00 93.12 114 ILE A C 1
ATOM 886 O O . ILE A 1 114 ? -9.530 -1.412 9.232 1.00 93.12 114 ILE A O 1
ATOM 890 N N . ASN A 1 115 ? -11.489 -0.386 8.903 1.00 93.38 115 ASN A N 1
ATOM 891 C CA . ASN A 1 115 ? -11.930 -1.258 7.810 1.00 93.38 115 ASN A CA 1
ATOM 892 C C . ASN A 1 115 ? -11.710 -0.565 6.462 1.00 93.38 115 ASN A C 1
ATOM 894 O O . ASN A 1 115 ? -12.653 -0.097 5.824 1.00 93.38 115 ASN A O 1
ATOM 898 N N . VAL A 1 116 ? -10.446 -0.448 6.053 1.00 92.62 116 VAL A N 1
ATOM 899 C CA . VAL A 1 116 ? -10.075 0.193 4.786 1.00 92.62 116 VAL A CA 1
ATOM 900 C C . VAL A 1 116 ? -10.440 -0.725 3.621 1.00 92.62 116 VAL A C 1
ATOM 902 O O . VAL A 1 116 ? -10.044 -1.893 3.609 1.00 92.62 116 VAL A O 1
ATOM 905 N N . SER A 1 117 ? -11.167 -0.200 2.633 1.00 87.56 117 SER A N 1
ATOM 906 C CA . SER A 1 117 ? -11.463 -0.933 1.400 1.00 87.56 117 SER A CA 1
ATOM 907 C C . SER A 1 117 ? -10.374 -0.685 0.359 1.00 87.56 117 SER A C 1
ATOM 909 O O . SER A 1 117 ? -9.968 0.452 0.127 1.00 87.56 117 SER A O 1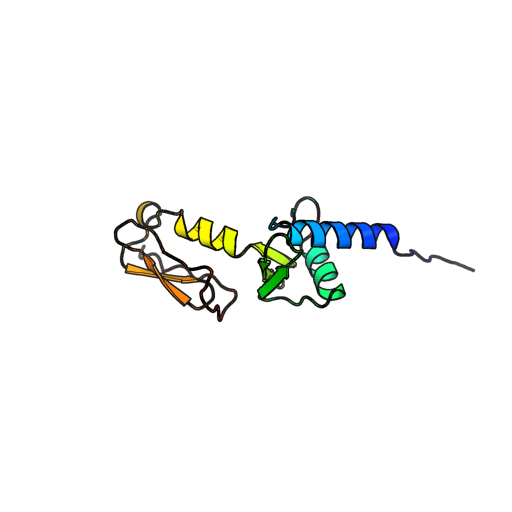
ATOM 911 N N . ALA A 1 118 ? -9.918 -1.748 -0.304 1.00 76.56 118 ALA A N 1
ATOM 912 C CA . ALA A 1 118 ? -8.997 -1.643 -1.438 1.00 76.56 118 ALA A CA 1
ATOM 913 C C . ALA A 1 118 ? -9.680 -1.131 -2.721 1.00 76.56 118 ALA A C 1
ATOM 915 O O . ALA A 1 118 ? -8.998 -0.749 -3.667 1.00 76.56 118 ALA A O 1
ATOM 916 N N . GLU A 1 119 ? -11.016 -1.111 -2.752 1.00 76.81 119 GLU A N 1
ATOM 917 C CA . GLU A 1 119 ? -11.807 -0.607 -3.882 1.00 76.81 119 GLU A CA 1
ATOM 918 C C . GLU A 1 119 ? -12.022 0.913 -3.830 1.00 76.81 119 GLU A C 1
ATOM 920 O O . GLU A 1 119 ? -12.616 1.487 -4.741 1.00 76.81 119 GLU A O 1
ATOM 925 N N . ASP A 1 120 ? -11.557 1.570 -2.768 1.00 80.94 120 ASP A N 1
ATOM 926 C CA . ASP A 1 120 ? -11.751 3.000 -2.589 1.00 80.94 120 ASP A CA 1
ATOM 927 C C . ASP A 1 120 ? -10.873 3.842 -3.523 1.00 80.94 120 ASP A C 1
ATOM 929 O O . ASP A 1 120 ? -9.704 3.545 -3.775 1.00 80.94 120 ASP A O 1
ATOM 933 N N . GLU A 1 121 ? -11.438 4.948 -4.010 1.00 81.06 121 GLU A N 1
ATOM 934 C CA . GLU A 1 121 ? -10.687 5.936 -4.780 1.00 81.06 121 GLU A CA 1
ATOM 935 C C . GLU A 1 121 ? -9.791 6.766 -3.853 1.00 81.06 121 GLU A C 1
ATOM 937 O O . GLU A 1 121 ? -10.253 7.572 -3.040 1.00 81.06 121 GLU A O 1
ATOM 942 N N . PHE A 1 122 ? -8.482 6.568 -3.987 1.00 85.50 122 PHE A N 1
ATOM 943 C CA . PHE A 1 122 ? -7.471 7.267 -3.206 1.00 85.50 122 PHE A CA 1
ATOM 944 C C . PHE A 1 122 ? -7.068 8.598 -3.848 1.00 85.50 122 PHE A C 1
ATOM 946 O O . PHE A 1 122 ? -6.720 8.664 -5.026 1.00 85.50 122 PHE A O 1
ATOM 953 N N . THR A 1 123 ? -7.075 9.665 -3.049 1.00 84.69 123 THR A N 1
ATOM 954 C CA . THR A 1 123 ? -6.791 11.045 -3.490 1.00 84.69 123 THR A CA 1
ATOM 955 C C . THR A 1 123 ? -5.434 11.560 -3.014 1.00 84.69 123 THR A C 1
ATOM 957 O O . THR A 1 123 ? -4.993 12.634 -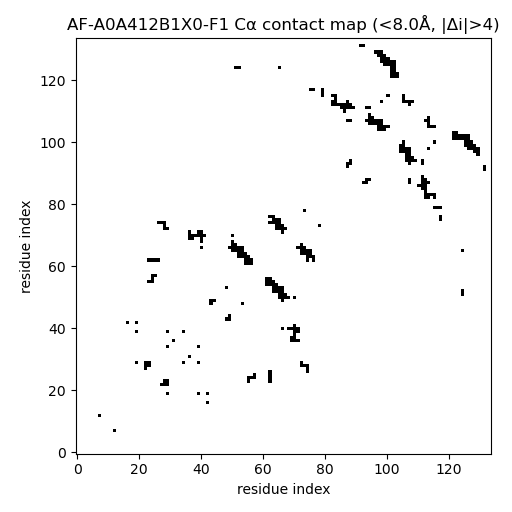3.422 1.00 84.69 123 THR A O 1
ATOM 960 N N . SER A 1 124 ? -4.749 10.803 -2.153 1.00 89.00 124 SER A N 1
ATOM 961 C CA . SER A 1 124 ? -3.438 11.142 -1.604 1.00 89.00 124 SER A CA 1
ATOM 962 C C . SER A 1 124 ? -2.547 9.908 -1.498 1.00 89.00 124 SER A C 1
ATOM 964 O O . SER A 1 124 ? -3.016 8.778 -1.487 1.00 89.00 124 SER A O 1
ATOM 966 N N . THR A 1 125 ? -1.242 10.119 -1.383 1.00 88.88 125 THR A N 1
ATOM 967 C CA . THR A 1 125 ? -0.235 9.063 -1.212 1.00 88.88 125 THR A CA 1
ATOM 968 C C . THR A 1 125 ? 0.162 8.857 0.254 1.00 88.88 125 THR A C 1
ATOM 970 O O . THR A 1 125 ? 0.937 7.957 0.576 1.00 88.88 125 THR A O 1
ATOM 973 N N . GLU A 1 126 ? -0.370 9.675 1.163 1.00 88.94 126 GLU A N 1
ATOM 974 C CA . GLU A 1 126 ? -0.000 9.680 2.577 1.00 88.94 126 GLU A CA 1
ATOM 975 C C . GLU A 1 126 ? -0.969 8.873 3.448 1.00 88.94 126 GLU A C 1
ATOM 977 O O . GLU A 1 126 ? -2.162 8.779 3.165 1.00 88.94 126 GLU A O 1
ATOM 982 N N . ILE A 1 127 ? -0.452 8.344 4.561 1.00 91.00 127 ILE A N 1
ATOM 983 C CA . ILE A 1 127 ? -1.262 7.822 5.666 1.00 91.00 127 ILE A CA 1
ATOM 984 C C . ILE A 1 127 ? -1.022 8.723 6.876 1.00 91.00 127 ILE A C 1
ATOM 986 O O . ILE A 1 127 ? 0.112 8.829 7.350 1.00 91.00 127 ILE A O 1
ATOM 990 N N . LYS A 1 128 ? -2.082 9.359 7.378 1.00 93.06 128 LYS A N 1
ATOM 991 C CA . LYS A 1 128 ? -2.049 10.220 8.563 1.00 93.06 128 LYS A CA 1
ATOM 992 C C . LYS A 1 128 ? -2.735 9.517 9.722 1.00 93.06 128 LYS A C 1
ATOM 994 O O . LYS A 1 128 ? -3.853 9.021 9.594 1.00 93.06 128 LYS A O 1
ATOM 999 N N . TYR A 1 129 ? -2.033 9.494 10.845 1.00 91.00 129 TYR A N 1
ATOM 1000 C CA . TYR A 1 129 ? -2.486 8.867 12.076 1.00 91.00 129 TYR A CA 1
ATOM 1001 C C . TYR A 1 129 ? -3.207 9.904 12.939 1.00 91.00 129 TYR A C 1
ATOM 1003 O O . TYR A 1 129 ? -2.777 11.063 12.956 1.00 91.00 129 TYR A O 1
ATOM 1011 N N . PRO A 1 130 ? -4.254 9.506 13.677 1.00 88.75 130 PRO A N 1
ATOM 1012 C CA . PRO A 1 130 ? -4.894 10.390 14.634 1.00 88.75 130 PRO A CA 1
ATOM 1013 C C . PRO A 1 130 ? -3.887 10.832 15.701 1.00 88.75 130 PRO A C 1
ATOM 1015 O O . PRO A 1 130 ? -2.987 10.083 16.101 1.00 88.75 130 PRO A O 1
ATOM 1018 N N . SER A 1 131 ? -4.028 12.075 16.155 1.00 81.44 131 SER A N 1
ATOM 1019 C CA . SER A 1 131 ? -3.198 12.612 17.229 1.00 81.44 131 SER A CA 1
ATOM 1020 C C . SER A 1 131 ? -3.476 11.845 18.515 1.00 81.44 131 SER A C 1
ATOM 1022 O O . SER A 1 131 ? -4.599 11.853 19.018 1.00 81.44 131 SER A O 1
ATOM 1024 N N . ARG A 1 132 ? -2.445 11.216 19.086 1.00 69.44 132 ARG A N 1
ATOM 1025 C CA . ARG A 1 132 ? -2.565 10.622 20.419 1.00 69.44 132 ARG A CA 1
ATOM 1026 C C . ARG A 1 132 ? -2.763 11.752 21.420 1.00 69.44 132 ARG A C 1
ATOM 1028 O O . ARG A 1 132 ? -1.897 12.613 21.559 1.00 69.44 132 ARG A O 1
ATOM 1035 N N . SER A 1 133 ? -3.904 11.753 22.099 1.00 56.91 133 SER A N 1
ATOM 1036 C CA . SER A 1 133 ? -4.057 12.559 23.309 1.00 56.91 133 SER A CA 1
ATOM 1037 C C . SER A 1 133 ? -3.166 11.918 24.375 1.00 56.91 133 SER A C 1
ATOM 1039 O O . SER A 1 133 ? -3.530 10.865 24.896 1.00 56.91 133 SER A O 1
ATOM 1041 N N . ILE A 1 134 ? -1.973 12.485 24.585 1.00 54.66 134 ILE A N 1
ATOM 1042 C CA . ILE A 1 134 ? -1.047 12.110 25.669 1.00 54.66 134 ILE A CA 1
ATOM 1043 C C . ILE A 1 134 ? -1.691 12.443 27.014 1.00 54.66 134 ILE A C 1
ATOM 1045 O O . ILE A 1 134 ? -2.286 13.542 27.110 1.00 54.66 134 ILE A O 1
#

Foldseek 3Di:
DDPPPPDDPVVVLVVLLVVLVVCLQVLHFDDCVVDPLVSLQVSCVVVPNHAAWDWDHPPPDIWIWGQHPRSGIDGPVVVLVVQQPDQQVVVPDDFQFWKQDLNDIFGQHPSRGTNDDPPDDHPHPDIGGGDRPD

Nearest PDB structures (foldseek):
  2w43-assembly1_B  TM=3.731E-01  e=9.992E+00  Sulfurisphaera tokodaii
  5wbf-assembly2_B  TM=2.089E-01  e=1.553E+00  Helicobacter pylori 26695

Radius of gyration: 19.11 Å; Cα contacts (8 Å, |Δi|>4): 186; chains: 1; bounding box: 59×26×54 Å

Secondary structure (DSSP, 8-state):
---------HHHHHHHHHHHHHHHHTTPPP-TTTS-HHHHHHHHHHTT--SEEEEEE-SS-EEEEEE-TTS-EEEHHHHHHHHHSS-TTTTT--TT-EEEETTEEEEPPTTS-----TTS----S-EEPPPP--

pLDDT: mean 87.14, std 12.07, range [36.16, 96.69]

Mean predicted aligned error: 6.74 Å